Protein AF-A0A318K6K4-F1 (afdb_monomer_lite)

Sequence (118 aa):
MNVSDLIQAGLVDLKGQEAISTSDQLDTDYLRGFLRSAGNIRRNTSITGTHRMDLRGAQLPQMDIEQQRLYGAVFRGLDEFERGIKEIAKIADQAARLAYDGLTNGALAPDTTLEGGK

Secondary structure (DSSP, 8-state):
-BHHHHHHTTSEEEETTEEEESSTTS-HHHHHHHHHSHHHHTTS--SSS-----GGG-B-----HHHHHHHHHHHHHHHHHHHHHHHHHHHHHHHHHHHHHHHHHTSS-----S----

pLDDT: mean 80.88, std 17.24, range [41.53, 98.56]

Foldseek 3Di:
DFVLVCVVVVQWDDDPPAIAGPDLFAQRLLLVQQLPDPVQCVVQDDPDDDNPSPSRGGDHDDDGSVVSVVSSVVSVVVVVVVVVVVVVVVVVVVVVVVVVVCPVVVVDDPDPPPDPPD

Radius of gyration: 23.18 Å; chains: 1; bounding box: 49×32×65 Å

Structure (mmCIF, N/CA/C/O backbone):
data_AF-A0A318K6K4-F1
#
_entry.id   AF-A0A318K6K4-F1
#
loop_
_atom_site.group_PDB
_atom_site.id
_atom_site.type_symbol
_atom_site.label_atom_id
_atom_site.label_alt_id
_atom_site.label_comp_id
_atom_site.label_asym_id
_atom_site.label_entity_id
_atom_site.label_seq_id
_atom_site.pdbx_PDB_ins_code
_atom_site.Cartn_x
_atom_site.Cartn_y
_atom_site.Cartn_z
_atom_site.occupancy
_atom_site.B_iso_or_equiv
_atom_site.auth_seq_id
_atom_site.auth_comp_id
_atom_site.auth_asym_id
_atom_site.auth_atom_id
_atom_site.pdbx_PDB_model_num
ATOM 1 N N . MET A 1 1 ? -9.655 4.060 20.345 1.00 76.88 1 MET A N 1
ATOM 2 C CA . MET A 1 1 ? -9.788 2.634 20.714 1.00 76.88 1 MET A CA 1
ATOM 3 C C . MET A 1 1 ? -8.422 1.973 20.601 1.00 76.88 1 MET A C 1
ATOM 5 O O . MET A 1 1 ? -7.694 2.310 19.672 1.00 76.88 1 MET A O 1
ATOM 9 N N . ASN A 1 2 ? -8.033 1.130 21.560 1.00 82.19 2 ASN A N 1
ATOM 10 C CA . ASN A 1 2 ? -6.728 0.464 21.562 1.00 82.19 2 ASN A CA 1
ATOM 11 C C . ASN A 1 2 ? -6.829 -0.905 20.865 1.00 82.19 2 ASN A C 1
ATOM 13 O O . ASN A 1 2 ? -7.790 -1.640 21.078 1.00 82.19 2 ASN A O 1
ATOM 17 N N . VAL A 1 3 ? -5.843 -1.251 20.034 1.00 78.75 3 VAL A N 1
ATOM 18 C CA . VAL A 1 3 ? -5.785 -2.548 19.339 1.00 78.75 3 VAL A CA 1
ATOM 19 C C . VAL A 1 3 ? -5.652 -3.720 20.316 1.00 78.75 3 VAL A C 1
ATOM 21 O O . VAL A 1 3 ? -6.209 -4.785 20.064 1.00 78.75 3 VAL A O 1
ATOM 24 N N . SER A 1 4 ? -4.987 -3.529 21.459 1.00 78.19 4 SER A N 1
ATOM 25 C CA . SER A 1 4 ? -4.931 -4.538 22.527 1.00 78.19 4 SER A CA 1
ATOM 26 C C . SER A 1 4 ? -6.319 -4.917 23.046 1.00 78.19 4 SER A C 1
ATOM 28 O O . SER A 1 4 ? -6.608 -6.102 23.206 1.00 78.19 4 SER A O 1
ATOM 30 N N . ASP A 1 5 ? -7.192 -3.925 23.238 1.00 83.12 5 ASP A N 1
ATOM 31 C CA . ASP A 1 5 ? -8.560 -4.147 23.719 1.00 83.12 5 ASP A CA 1
ATOM 32 C C . ASP A 1 5 ? -9.383 -4.915 22.676 1.00 83.12 5 ASP A C 1
ATOM 34 O O . ASP A 1 5 ? -10.171 -5.790 23.021 1.00 83.12 5 ASP A O 1
ATOM 38 N N . LEU A 1 6 ? -9.160 -4.636 21.386 1.00 82.44 6 LEU A N 1
ATOM 39 C CA . LEU A 1 6 ? -9.821 -5.327 20.276 1.00 82.44 6 LEU A CA 1
ATOM 40 C C . LEU A 1 6 ? -9.411 -6.799 20.158 1.00 82.44 6 LEU A C 1
ATOM 42 O O . LEU A 1 6 ? -10.252 -7.649 19.864 1.00 82.44 6 LEU A O 1
ATOM 46 N N . ILE A 1 7 ? -8.138 -7.108 20.416 1.00 83.56 7 ILE A N 1
ATOM 47 C CA . ILE A 1 7 ? -7.647 -8.490 20.476 1.00 83.56 7 ILE A CA 1
ATOM 48 C C . ILE A 1 7 ? -8.277 -9.211 21.671 1.00 83.56 7 ILE A C 1
ATOM 50 O O . ILE A 1 7 ? -8.768 -10.328 21.528 1.00 83.56 7 ILE A O 1
ATOM 54 N N . GLN A 1 8 ? -8.313 -8.569 22.844 1.00 81.56 8 GLN A N 1
ATOM 55 C CA . GLN A 1 8 ? -8.919 -9.152 24.043 1.00 81.56 8 GLN A CA 1
ATOM 56 C C . GLN A 1 8 ? -10.432 -9.370 23.885 1.00 81.56 8 GLN A C 1
ATOM 58 O O . GLN A 1 8 ? -10.960 -10.365 24.375 1.00 81.56 8 GLN A O 1
ATOM 63 N N . ALA A 1 9 ? -11.118 -8.477 23.169 1.00 84.00 9 ALA A N 1
ATOM 64 C CA . ALA A 1 9 ? -12.528 -8.612 22.812 1.00 84.00 9 ALA A CA 1
ATOM 65 C C . ALA A 1 9 ? -12.785 -9.663 21.714 1.00 84.00 9 ALA A C 1
ATOM 67 O O . ALA A 1 9 ? -13.937 -9.911 21.368 1.00 84.00 9 ALA A O 1
ATOM 68 N N . GLY A 1 10 ? -11.735 -10.269 21.149 1.00 83.56 10 GLY A N 1
ATOM 69 C CA . GLY A 1 10 ? -11.849 -11.271 20.093 1.00 83.56 10 GLY A CA 1
ATOM 70 C C . GLY A 1 10 ? -12.321 -10.712 18.752 1.00 83.56 10 GLY A C 1
ATOM 71 O O . GLY A 1 10 ? -12.777 -11.493 17.925 1.00 83.56 10 GLY A O 1
ATOM 72 N N . LEU A 1 11 ? -12.222 -9.393 18.537 1.00 83.50 11 LEU A N 1
ATOM 73 C CA . LEU A 1 11 ? -12.613 -8.690 17.303 1.00 83.50 11 LEU A CA 1
ATOM 74 C C . LEU A 1 11 ? -11.472 -8.590 16.279 1.00 83.50 11 LEU A C 1
ATOM 76 O O . LEU A 1 11 ? -11.704 -8.234 15.121 1.00 83.50 11 LEU A O 1
ATOM 80 N N . VAL A 1 12 ? -10.239 -8.875 16.711 1.00 84.88 12 VAL A N 1
ATOM 81 C CA . VAL A 1 12 ? -9.024 -8.846 15.893 1.00 84.88 12 VAL A CA 1
ATOM 82 C C . VAL A 1 12 ? -8.183 -10.087 16.166 1.00 84.88 12 VAL A C 1
ATOM 84 O O . VAL A 1 12 ? -7.863 -10.385 17.315 1.00 84.88 12 VAL A O 1
ATOM 87 N N . ASP A 1 13 ? -7.771 -10.757 15.096 1.00 84.00 13 ASP A N 1
ATOM 88 C CA . ASP A 1 13 ? -6.763 -11.813 15.108 1.00 84.00 13 ASP A CA 1
ATOM 89 C C . ASP A 1 13 ? -5.449 -11.288 14.509 1.00 84.00 13 ASP A C 1
ATOM 91 O O . ASP A 1 13 ? -5.445 -10.517 13.543 1.00 84.00 13 ASP A O 1
ATOM 95 N N . LEU A 1 14 ? -4.325 -11.708 15.088 1.00 78.50 14 LEU A N 1
ATOM 96 C CA . LEU A 1 14 ? -2.988 -11.389 14.598 1.00 78.50 14 LEU A CA 1
ATOM 97 C C . LEU A 1 14 ? -2.410 -12.616 13.890 1.00 78.50 14 LEU A C 1
ATOM 99 O O . LEU A 1 14 ? -1.875 -13.526 14.524 1.00 78.50 14 LEU A O 1
ATOM 103 N N . LYS A 1 15 ? -2.444 -12.613 12.556 1.00 76.00 15 LYS A N 1
ATOM 104 C CA . LYS A 1 15 ? -1.787 -13.633 11.732 1.00 76.00 15 LYS A CA 1
ATOM 105 C C . LYS A 1 15 ? -0.401 -13.143 11.328 1.00 76.00 15 LYS A C 1
ATOM 107 O O . LYS A 1 15 ? -0.215 -12.461 10.322 1.00 76.00 15 LYS A O 1
ATOM 112 N N . GLY A 1 16 ? 0.595 -13.470 12.150 1.00 72.38 16 GLY A N 1
ATOM 113 C CA . GLY A 1 16 ? 1.974 -13.020 11.955 1.00 72.38 16 GLY A CA 1
ATOM 114 C C . GLY A 1 16 ? 2.110 -11.512 12.181 1.00 72.38 16 GLY A C 1
ATOM 115 O O . GLY A 1 16 ? 2.055 -11.056 13.318 1.00 72.38 16 GLY A O 1
ATOM 116 N N . GLN A 1 17 ? 2.303 -10.750 11.101 1.00 64.69 17 GLN A N 1
ATOM 117 C CA . GLN A 1 17 ? 2.363 -9.279 11.128 1.00 64.69 17 GLN A CA 1
ATOM 118 C C . GLN A 1 17 ? 1.078 -8.618 10.602 1.00 64.69 17 GLN A C 1
ATOM 120 O O . GLN A 1 17 ? 1.018 -7.395 10.492 1.00 64.69 17 GLN A O 1
ATOM 125 N N . GLU A 1 18 ? 0.050 -9.402 10.273 1.00 73.44 18 GLU A N 1
ATOM 126 C CA . GLU A 1 18 ? -1.230 -8.879 9.807 1.00 73.44 18 GLU A CA 1
ATOM 127 C C . GLU A 1 18 ? -2.281 -8.911 10.912 1.00 73.44 18 GLU A C 1
ATOM 129 O O . GLU A 1 18 ? -2.482 -9.936 11.561 1.00 73.44 18 GLU A O 1
ATOM 134 N N . ALA A 1 19 ? -2.984 -7.793 11.083 1.00 82.31 19 ALA A N 1
ATOM 135 C CA . ALA A 1 19 ? -4.194 -7.730 11.886 1.00 82.31 19 ALA A CA 1
ATOM 136 C C . ALA A 1 19 ? -5.413 -7.885 10.972 1.00 82.31 19 ALA A C 1
ATOM 138 O O . ALA A 1 19 ? -5.519 -7.201 9.949 1.00 82.31 19 ALA A O 1
ATOM 139 N N . ILE A 1 20 ? -6.305 -8.804 11.330 1.00 86.88 20 ILE A N 1
ATOM 140 C CA . ILE A 1 20 ? -7.510 -9.141 10.571 1.00 86.88 20 ILE A CA 1
ATOM 141 C C . ILE A 1 20 ? -8.693 -9.049 11.523 1.00 86.88 20 ILE A C 1
ATOM 143 O O . ILE A 1 20 ? -8.609 -9.554 12.642 1.00 86.88 20 ILE A O 1
ATOM 147 N N . SER A 1 21 ? -9.790 -8.423 11.098 1.00 88.25 21 SER A N 1
ATOM 148 C CA . SER A 1 21 ? -11.009 -8.495 11.895 1.00 88.25 21 SER A CA 1
ATOM 149 C C . SER A 1 21 ? -11.638 -9.882 11.798 1.00 88.25 21 SER A C 1
ATOM 151 O O . SER A 1 21 ? -11.690 -10.497 10.735 1.00 88.25 21 SER A O 1
ATOM 153 N N . THR A 1 22 ? -12.123 -10.376 12.927 1.00 88.75 22 THR A N 1
ATOM 154 C CA . THR A 1 22 ? -12.836 -11.652 13.050 1.00 88.75 22 THR A CA 1
ATOM 155 C C . THR A 1 22 ? -14.353 -11.501 12.891 1.00 88.75 22 THR A C 1
ATOM 157 O O . THR A 1 22 ? -15.062 -12.506 12.929 1.00 88.75 22 THR A O 1
ATOM 160 N N . SER A 1 23 ? -14.863 -10.274 12.728 1.00 85.56 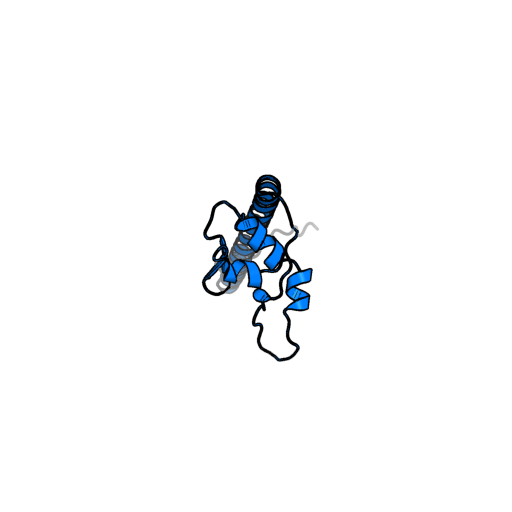23 SER A N 1
ATOM 161 C CA . SER A 1 23 ? -16.295 -9.973 12.632 1.00 85.56 23 SER A CA 1
ATOM 162 C C . SER A 1 23 ? -16.597 -8.895 11.585 1.00 85.56 23 SER A C 1
ATOM 164 O O . SER A 1 23 ? -15.703 -8.321 10.971 1.00 85.56 23 SER A O 1
ATOM 166 N N . ASP A 1 24 ? -17.883 -8.621 11.370 1.00 84.81 24 ASP A N 1
ATOM 167 C CA . ASP A 1 24 ? -18.384 -7.555 10.496 1.00 84.81 24 ASP A CA 1
ATOM 168 C C . ASP A 1 24 ? -18.488 -6.186 11.194 1.00 84.81 24 ASP A C 1
ATOM 170 O O . ASP A 1 24 ? -18.873 -5.199 10.565 1.00 84.81 24 ASP A O 1
ATOM 174 N N . GLN A 1 25 ? -18.134 -6.122 12.482 1.00 85.31 25 GLN A N 1
ATOM 175 C CA . GLN A 1 25 ? -18.217 -4.921 13.319 1.00 85.31 25 GLN A CA 1
ATOM 176 C C . GLN A 1 25 ? -16.969 -4.036 13.233 1.00 85.31 25 GLN A C 1
ATOM 178 O O . GLN A 1 25 ? -16.966 -2.921 13.759 1.00 85.31 25 GLN A O 1
ATOM 183 N N . LEU A 1 26 ? -15.907 -4.527 12.594 1.00 88.25 26 LEU A N 1
ATOM 184 C CA . LEU A 1 26 ? -14.661 -3.805 12.395 1.00 88.25 26 LEU A CA 1
ATOM 185 C C . LEU A 1 26 ? -14.145 -4.068 10.981 1.00 88.25 26 LEU A C 1
ATOM 187 O O . LEU A 1 26 ? -13.918 -5.209 10.585 1.00 88.25 26 LEU A O 1
ATOM 191 N N . ASP A 1 27 ? -13.930 -3.008 10.212 1.00 93.62 27 ASP A N 1
ATOM 192 C CA . ASP A 1 27 ? -13.377 -3.164 8.871 1.00 93.62 27 ASP A CA 1
ATOM 193 C C . ASP A 1 27 ? -11.878 -3.523 8.936 1.00 93.62 27 ASP A C 1
ATOM 195 O O . ASP A 1 27 ? -11.081 -2.906 9.652 1.00 93.62 27 ASP A O 1
ATOM 199 N N . THR A 1 28 ? -11.479 -4.558 8.194 1.00 92.06 28 THR A N 1
ATOM 200 C CA . THR A 1 28 ? -10.097 -5.063 8.221 1.00 92.06 28 THR A CA 1
ATOM 201 C C . THR A 1 28 ? -9.122 -4.111 7.528 1.00 92.06 28 THR A C 1
ATOM 203 O O . THR A 1 28 ? -7.993 -3.943 7.997 1.00 92.06 28 THR A O 1
ATOM 206 N N . ASP A 1 29 ? -9.527 -3.465 6.437 1.00 92.50 29 ASP A N 1
ATOM 207 C CA . ASP A 1 29 ? -8.646 -2.572 5.682 1.00 92.50 29 ASP A CA 1
ATOM 208 C C . ASP A 1 29 ? -8.508 -1.212 6.383 1.00 92.50 29 ASP A C 1
ATOM 210 O O . ASP A 1 29 ? -7.428 -0.618 6.382 1.00 92.50 29 ASP A O 1
ATOM 214 N N . TYR A 1 30 ? -9.543 -0.780 7.108 1.00 91.94 30 TYR A N 1
ATOM 215 C CA . TYR A 1 30 ? -9.488 0.306 8.084 1.00 91.94 30 TYR A CA 1
ATOM 216 C C . TYR A 1 30 ? -8.424 0.045 9.155 1.00 91.94 30 TYR A C 1
ATOM 218 O O . TYR A 1 30 ? -7.504 0.849 9.340 1.00 91.94 30 TYR A O 1
ATOM 226 N N . LEU A 1 31 ? -8.512 -1.108 9.829 1.00 89.88 31 LEU A N 1
ATOM 227 C CA . LEU A 1 31 ? -7.558 -1.531 10.852 1.00 89.88 31 LEU A CA 1
ATOM 228 C C . LEU A 1 31 ? -6.126 -1.534 10.301 1.00 89.88 31 LEU A C 1
ATOM 230 O O . LEU A 1 31 ? -5.228 -0.915 10.877 1.00 89.88 31 LEU A O 1
ATOM 234 N N . ARG A 1 32 ? -5.914 -2.195 9.159 1.00 88.00 32 ARG A N 1
ATOM 235 C CA . ARG A 1 32 ? -4.604 -2.301 8.503 1.00 88.00 32 ARG A CA 1
ATOM 236 C C . ARG A 1 32 ? -4.039 -0.938 8.114 1.00 88.00 32 ARG A C 1
ATOM 238 O O . ARG A 1 32 ? -2.859 -0.684 8.363 1.00 88.00 32 ARG A O 1
ATOM 245 N N . GLY A 1 33 ? -4.861 -0.059 7.548 1.00 88.88 33 GLY A N 1
ATOM 246 C CA . GLY A 1 33 ? -4.451 1.282 7.141 1.00 88.88 33 GLY A CA 1
ATOM 247 C C . GLY A 1 33 ? -3.930 2.121 8.305 1.00 88.88 33 GLY A C 1
ATOM 248 O O . GLY A 1 33 ? -2.834 2.682 8.240 1.00 88.88 33 GLY A O 1
ATOM 249 N N . PHE A 1 34 ? -4.657 2.142 9.425 1.00 86.38 34 PHE A N 1
ATOM 250 C CA . PHE A 1 34 ? -4.229 2.882 10.614 1.00 86.38 34 PHE A CA 1
ATOM 251 C C . PHE A 1 34 ? -3.007 2.262 11.300 1.00 86.38 34 PHE A C 1
ATOM 253 O O . PHE A 1 34 ? -2.129 3.001 11.759 1.00 86.38 34 PHE A O 1
ATOM 260 N N . LEU A 1 35 ? -2.887 0.932 11.330 1.00 80.56 35 LEU A N 1
ATOM 261 C CA . LEU A 1 35 ? -1.694 0.240 11.835 1.00 80.56 35 LEU A CA 1
ATOM 262 C C . LEU A 1 35 ? -0.431 0.560 11.020 1.00 80.56 35 LEU A C 1
ATOM 264 O O . LEU A 1 35 ? 0.651 0.675 11.594 1.00 80.56 35 LEU A O 1
ATOM 268 N N . ARG A 1 36 ? -0.569 0.752 9.702 1.00 76.00 36 ARG A N 1
ATOM 269 C CA . ARG A 1 36 ? 0.525 1.136 8.794 1.00 76.00 36 ARG A CA 1
ATOM 270 C C . ARG A 1 36 ? 0.862 2.630 8.804 1.00 76.00 36 ARG A C 1
ATOM 272 O O . ARG A 1 36 ? 1.884 3.021 8.249 1.00 76.00 36 ARG A O 1
ATOM 279 N N . SER A 1 37 ? 0.043 3.485 9.416 1.00 67.94 37 SER A N 1
ATOM 280 C CA . SER A 1 37 ? 0.290 4.932 9.414 1.00 67.94 37 SER A CA 1
ATOM 281 C C . SER A 1 37 ? 1.583 5.308 10.158 1.00 67.94 37 SER A C 1
ATOM 283 O O . SER A 1 37 ? 1.918 4.747 11.206 1.00 67.94 37 SER A O 1
ATOM 285 N N . ALA A 1 38 ? 2.304 6.317 9.657 1.00 51.91 38 ALA A N 1
ATOM 286 C CA . ALA A 1 38 ? 3.577 6.773 10.229 1.00 51.91 38 ALA A CA 1
ATOM 287 C C . ALA A 1 38 ? 3.485 7.173 11.721 1.00 51.91 38 ALA A C 1
ATOM 289 O O . ALA A 1 38 ? 4.469 7.059 12.452 1.00 51.91 38 ALA A O 1
ATOM 290 N N . GLY A 1 39 ? 2.304 7.598 12.192 1.00 54.03 39 GLY A N 1
ATOM 291 C CA . GLY A 1 39 ? 2.040 7.917 13.601 1.00 54.03 39 GLY A CA 1
ATOM 292 C C . GLY A 1 39 ? 1.984 6.698 14.535 1.00 54.03 39 GLY A C 1
ATOM 293 O O . GLY A 1 39 ? 2.267 6.843 15.727 1.00 54.03 39 GLY A O 1
ATOM 294 N N . ASN A 1 40 ? 1.674 5.512 14.001 1.00 54.03 40 ASN A N 1
ATOM 295 C CA . ASN A 1 40 ? 1.756 4.232 14.712 1.00 54.03 40 ASN A CA 1
ATOM 296 C C . ASN A 1 40 ? 3.115 3.548 14.482 1.00 54.03 40 ASN A C 1
ATOM 298 O O . ASN A 1 40 ? 3.646 2.939 15.404 1.00 54.03 40 ASN A O 1
ATOM 302 N N . ILE A 1 41 ? 3.756 3.743 13.323 1.00 54.72 41 ILE A N 1
ATOM 303 C CA . ILE A 1 41 ? 5.121 3.246 13.070 1.00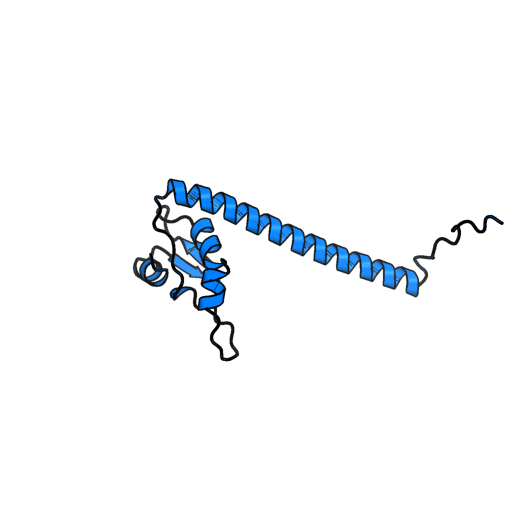 54.72 41 ILE A CA 1
ATOM 304 C C . ILE A 1 41 ? 6.155 3.941 13.978 1.00 54.72 41 ILE A C 1
ATOM 306 O O . ILE A 1 41 ? 6.980 3.260 14.581 1.00 54.72 41 ILE A O 1
ATOM 310 N N . ARG A 1 42 ? 6.097 5.274 14.152 1.00 49.22 42 ARG A N 1
ATOM 311 C CA . ARG A 1 42 ? 7.041 6.025 15.014 1.00 49.22 42 ARG A CA 1
ATOM 312 C C . ARG A 1 42 ? 6.907 5.723 16.511 1.00 49.22 42 ARG A C 1
ATOM 314 O O . ARG A 1 42 ? 7.883 5.864 17.236 1.00 49.22 42 ARG A O 1
ATOM 321 N N . ARG A 1 43 ? 5.724 5.313 16.981 1.00 48.62 43 ARG A N 1
ATOM 322 C CA . ARG A 1 43 ? 5.512 4.866 18.372 1.00 48.62 43 ARG A CA 1
ATOM 323 C C . ARG A 1 43 ? 5.969 3.422 18.621 1.00 48.62 43 ARG A C 1
ATOM 325 O O . ARG A 1 43 ? 6.160 3.055 19.772 1.00 48.62 43 ARG A O 1
ATOM 332 N N . ASN A 1 44 ? 6.198 2.652 17.555 1.00 41.53 44 ASN A N 1
ATOM 333 C CA . ASN A 1 44 ? 6.493 1.218 17.598 1.00 41.53 44 ASN A CA 1
ATOM 334 C C . ASN A 1 44 ? 7.954 0.856 17.318 1.00 41.53 44 ASN A C 1
ATOM 336 O O . ASN A 1 44 ? 8.312 -0.321 17.346 1.00 41.53 44 ASN A O 1
ATOM 340 N N . THR A 1 45 ? 8.816 1.829 17.033 1.00 44.50 45 THR A N 1
ATOM 341 C CA . THR A 1 45 ? 10.255 1.589 16.912 1.00 44.50 45 THR A CA 1
ATOM 342 C C . THR A 1 45 ? 10.917 1.710 18.281 1.00 44.50 45 THR A C 1
ATOM 344 O O . THR A 1 45 ? 11.272 2.804 18.714 1.00 44.50 45 THR A O 1
ATOM 347 N N . SER A 1 46 ? 11.094 0.576 18.961 1.00 45.59 46 SER A N 1
ATOM 348 C CA . SER A 1 46 ? 12.051 0.464 20.065 1.00 45.59 46 SER A CA 1
ATOM 349 C C . SER A 1 46 ? 13.465 0.787 19.559 1.00 45.59 46 SER A C 1
ATOM 351 O O . SER A 1 46 ? 13.892 0.273 18.526 1.00 45.59 46 SER A O 1
ATOM 353 N N . ILE A 1 47 ? 14.199 1.611 20.313 1.00 47.53 47 ILE A N 1
ATOM 354 C CA . ILE A 1 47 ? 15.590 2.046 20.073 1.00 47.53 47 ILE A CA 1
ATOM 355 C C . ILE A 1 47 ? 16.611 0.884 20.045 1.00 47.53 47 ILE A C 1
ATOM 357 O O . ILE A 1 47 ? 17.779 1.087 19.724 1.00 47.53 47 ILE A O 1
ATOM 361 N N . THR A 1 48 ? 16.199 -0.355 20.317 1.00 48.97 48 THR A N 1
ATOM 362 C CA . THR A 1 48 ? 17.083 -1.525 20.382 1.00 48.97 48 THR A CA 1
ATOM 363 C C . THR A 1 48 ? 16.759 -2.570 19.309 1.00 48.97 48 THR A C 1
ATOM 365 O O . THR A 1 48 ? 16.159 -3.609 19.566 1.00 48.97 48 THR A O 1
ATOM 368 N N . GLY A 1 49 ? 17.197 -2.297 18.076 1.00 42.19 49 GLY A N 1
ATOM 369 C CA . GLY A 1 49 ? 17.725 -3.299 17.132 1.00 42.19 49 GLY A CA 1
ATOM 370 C C . GLY A 1 49 ? 16.831 -4.446 16.640 1.00 42.19 49 GLY A C 1
ATOM 371 O O . GLY A 1 49 ? 17.302 -5.272 15.866 1.00 42.19 49 GLY A O 1
ATOM 372 N N . THR A 1 50 ? 15.559 -4.525 17.019 1.00 42.81 50 THR A N 1
ATOM 373 C CA . THR A 1 50 ? 14.620 -5.515 16.478 1.00 42.81 50 THR A CA 1
ATOM 374 C C . THR A 1 50 ? 13.304 -4.823 16.154 1.00 42.81 50 THR A C 1
ATOM 376 O O . THR A 1 50 ? 12.596 -4.356 17.041 1.00 42.81 50 THR A O 1
ATOM 379 N N . HIS A 1 51 ? 12.983 -4.733 14.861 1.0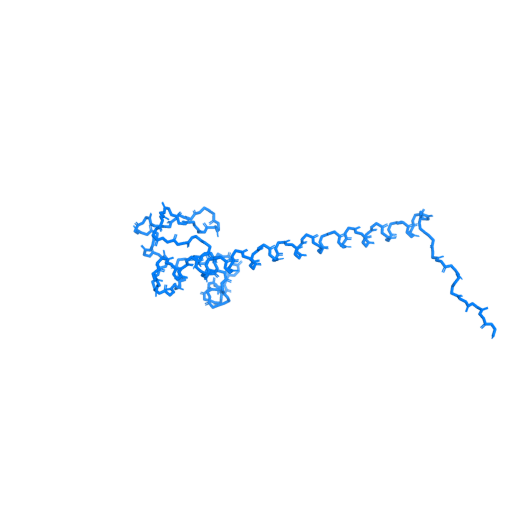0 47.22 51 HIS A N 1
ATOM 380 C CA . HIS A 1 51 ? 11.716 -4.218 14.336 1.00 47.22 51 HIS A CA 1
ATOM 381 C C . HIS A 1 51 ? 10.549 -5.149 14.711 1.00 47.22 51 HIS A C 1
ATOM 383 O O . HIS A 1 51 ? 9.931 -5.777 13.857 1.00 47.22 51 HIS A O 1
ATOM 389 N N . ARG A 1 52 ? 10.237 -5.283 16.000 1.00 52.22 52 ARG A N 1
ATOM 390 C CA . ARG A 1 52 ? 8.950 -5.812 16.440 1.00 52.22 52 ARG A CA 1
ATOM 391 C C . ARG A 1 52 ? 7.969 -4.656 16.397 1.00 52.22 52 ARG A C 1
ATOM 393 O O . ARG A 1 52 ? 7.945 -3.827 17.296 1.00 52.22 52 ARG A O 1
ATOM 400 N N . MET A 1 53 ? 7.209 -4.589 15.311 1.00 53.31 53 MET A N 1
ATOM 401 C CA . MET A 1 53 ? 6.077 -3.683 15.179 1.00 53.31 53 MET A CA 1
ATOM 402 C C . MET A 1 53 ? 5.124 -3.951 16.353 1.00 53.31 53 MET A C 1
ATOM 404 O O . MET A 1 53 ? 4.445 -4.975 16.372 1.00 53.31 53 MET A O 1
ATOM 408 N N . ASP A 1 54 ? 5.123 -3.084 17.367 1.00 60.53 54 ASP A N 1
ATOM 409 C CA . ASP A 1 54 ? 4.240 -3.212 18.530 1.00 60.53 54 ASP A CA 1
ATOM 410 C C . ASP A 1 54 ? 2.797 -2.826 18.162 1.00 60.53 54 ASP A C 1
ATOM 412 O O . ASP A 1 54 ? 2.250 -1.795 18.552 1.00 60.53 54 ASP A O 1
ATOM 416 N N . LEU A 1 55 ? 2.162 -3.646 17.322 1.00 61.47 55 LEU A N 1
ATOM 417 C CA . LEU A 1 55 ? 0.796 -3.441 16.825 1.00 61.47 55 LEU A CA 1
ATOM 418 C C . LEU A 1 55 ? -0.224 -3.265 17.962 1.00 61.47 55 LEU A C 1
ATOM 420 O O . LEU A 1 55 ? -1.295 -2.705 17.745 1.00 61.47 55 LEU A O 1
ATOM 424 N N . ARG A 1 56 ? 0.118 -3.710 19.176 1.00 62.47 56 ARG A N 1
ATOM 425 C CA . ARG A 1 56 ? -0.719 -3.643 20.372 1.00 62.47 56 ARG A CA 1
ATOM 426 C C . ARG A 1 56 ? -0.843 -2.229 20.940 1.00 62.47 56 ARG A C 1
ATOM 428 O O . ARG A 1 56 ? -1.856 -1.948 21.567 1.00 62.47 56 ARG A O 1
ATOM 435 N N . GLY A 1 57 ? 0.126 -1.339 20.707 1.00 62.78 57 GLY A N 1
ATOM 436 C CA . GLY A 1 57 ? 0.105 0.054 21.186 1.00 62.78 57 GLY A CA 1
ATOM 437 C C . GLY A 1 57 ? -0.611 1.049 20.263 1.00 62.78 57 GLY A C 1
ATOM 438 O O . GLY A 1 57 ? -0.740 2.232 20.593 1.00 62.78 57 GLY A O 1
ATOM 439 N N . ALA A 1 58 ? -1.066 0.597 19.095 1.00 71.50 58 ALA A N 1
ATOM 440 C CA . ALA A 1 58 ? -1.689 1.452 18.100 1.00 71.50 58 ALA A CA 1
ATOM 441 C C . ALA A 1 58 ? -3.076 1.948 18.540 1.00 71.50 58 ALA A C 1
ATOM 443 O O . ALA A 1 58 ? -3.892 1.207 19.095 1.00 71.50 58 ALA A O 1
ATOM 444 N N . GLN A 1 59 ? -3.353 3.220 18.249 1.00 73.56 59 GLN A N 1
ATOM 445 C CA . GLN A 1 59 ? -4.660 3.826 18.490 1.00 73.56 59 GLN A CA 1
ATOM 446 C C . GLN A 1 59 ? -5.451 3.936 17.190 1.00 73.56 59 GLN A C 1
ATOM 448 O O . GLN A 1 59 ? -4.944 4.433 16.183 1.00 73.56 59 GLN A O 1
ATOM 453 N N . LEU A 1 60 ? -6.709 3.509 17.252 1.00 82.56 60 LEU A N 1
ATOM 454 C CA . LEU A 1 60 ? -7.705 3.652 16.196 1.00 82.56 60 LEU A CA 1
ATOM 455 C C . LEU A 1 60 ? -8.708 4.750 16.570 1.00 82.56 60 LEU A C 1
ATOM 457 O O . LEU A 1 60 ? -9.164 4.782 17.726 1.00 82.56 60 LEU A O 1
ATOM 461 N N . PRO A 1 61 ? -9.084 5.630 15.629 1.00 86.06 61 PRO A N 1
ATOM 462 C CA . PRO A 1 61 ? -10.255 6.482 15.794 1.00 86.06 61 PRO A CA 1
ATOM 463 C C . PRO A 1 61 ? -11.509 5.648 16.106 1.00 86.06 61 PRO A C 1
ATOM 465 O O . PRO A 1 61 ? -11.640 4.510 15.667 1.00 86.06 61 PRO A O 1
ATOM 468 N N . GLN A 1 62 ? -12.429 6.192 16.902 1.00 87.19 62 GLN A N 1
ATOM 469 C CA . GLN A 1 62 ? -13.746 5.576 17.079 1.00 87.19 62 GLN A CA 1
ATOM 470 C C . GLN A 1 62 ? -14.664 6.098 15.979 1.00 87.19 62 GLN A C 1
ATOM 472 O O . GLN A 1 62 ? -14.889 7.301 15.879 1.00 87.19 62 GLN A O 1
ATOM 477 N N . MET A 1 63 ? -15.140 5.191 15.135 1.00 89.94 63 MET A N 1
ATOM 478 C CA . MET A 1 63 ? -15.996 5.468 13.985 1.00 89.94 63 MET A CA 1
ATOM 479 C C . MET A 1 63 ? -17.042 4.359 13.885 1.00 89.94 63 MET A C 1
ATOM 481 O O . MET A 1 63 ? -16.757 3.220 14.267 1.00 89.94 63 MET A O 1
ATOM 485 N N . ASP A 1 64 ? -18.231 4.678 13.377 1.00 93.12 64 ASP A N 1
ATOM 486 C CA . ASP A 1 64 ? -19.207 3.648 13.022 1.00 93.12 64 ASP A CA 1
ATOM 487 C C . ASP A 1 64 ? -18.701 2.775 11.860 1.00 93.12 64 ASP A C 1
ATOM 489 O O . ASP A 1 64 ? -17.704 3.085 11.200 1.00 93.12 64 ASP A O 1
ATOM 493 N N . ILE A 1 65 ? -19.371 1.645 11.632 1.00 93.00 65 ILE A N 1
ATOM 494 C CA . ILE A 1 65 ? -18.929 0.663 10.639 1.00 93.00 65 ILE A CA 1
ATOM 495 C C . ILE A 1 65 ? -18.966 1.207 9.204 1.00 93.00 65 ILE A C 1
ATOM 497 O O . ILE A 1 65 ? -18.111 0.851 8.396 1.00 93.00 65 ILE A O 1
ATOM 501 N N . GLU A 1 66 ? -19.897 2.104 8.879 1.00 95.69 66 GLU A N 1
ATOM 502 C CA . GLU A 1 66 ? -20.004 2.667 7.530 1.00 95.69 66 GLU A CA 1
ATOM 503 C C . GLU A 1 66 ? -18.839 3.615 7.239 1.00 95.69 66 GLU A C 1
ATOM 505 O O . GLU A 1 66 ? -18.186 3.515 6.197 1.00 95.69 66 GLU A O 1
ATOM 510 N N . GLN A 1 67 ? -18.485 4.468 8.199 1.00 95.19 67 GLN A N 1
ATOM 511 C CA . GLN A 1 67 ? -17.324 5.336 8.084 1.00 95.19 67 GLN A CA 1
ATOM 512 C C . GLN A 1 67 ? -16.022 4.527 8.052 1.00 95.19 67 GLN A C 1
ATOM 514 O O . GLN A 1 67 ? -15.119 4.852 7.276 1.00 95.19 67 GLN A O 1
ATOM 519 N N . GLN A 1 68 ? -15.920 3.452 8.842 1.00 94.88 68 GLN A N 1
ATOM 520 C CA . GLN A 1 68 ? -14.776 2.540 8.774 1.00 94.88 68 GLN A CA 1
ATOM 521 C C . GLN A 1 68 ? -14.623 1.935 7.374 1.00 94.88 68 GLN A C 1
ATOM 523 O O . GLN A 1 68 ? -13.526 1.989 6.825 1.00 94.88 68 GLN A O 1
ATOM 528 N N . ARG A 1 69 ? -15.706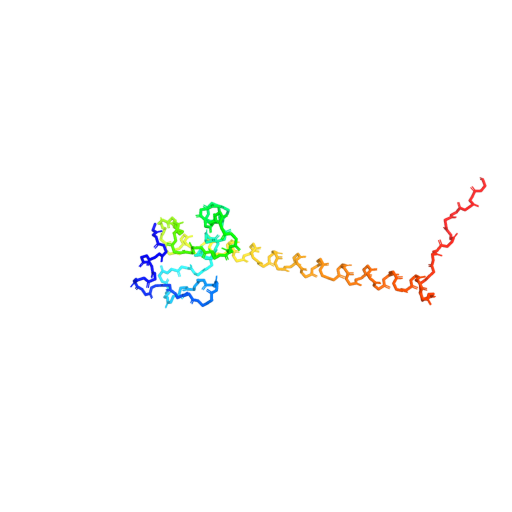 1.436 6.763 1.00 94.62 69 ARG A N 1
ATOM 529 C CA . ARG A 1 69 ? -15.694 0.863 5.402 1.00 94.62 69 ARG A CA 1
ATOM 530 C C . ARG A 1 69 ? -15.255 1.867 4.339 1.00 94.62 69 ARG A C 1
ATOM 532 O O . ARG A 1 69 ? -14.503 1.503 3.436 1.00 94.62 69 ARG A O 1
ATOM 539 N N . LEU A 1 70 ? -15.667 3.134 4.449 1.00 96.50 70 LEU A N 1
ATOM 540 C CA . LEU A 1 70 ? -15.217 4.193 3.535 1.00 96.50 70 LEU A CA 1
ATOM 541 C C . LEU A 1 70 ? -13.699 4.393 3.608 1.00 96.50 70 LEU A C 1
ATOM 543 O O . LEU A 1 70 ? -13.021 4.419 2.581 1.00 96.50 70 LEU A O 1
ATOM 547 N N . TYR A 1 71 ? -13.150 4.486 4.820 1.00 95.06 71 TYR A N 1
ATOM 548 C CA . TYR A 1 71 ? -11.702 4.568 5.016 1.00 95.06 71 TYR A CA 1
ATOM 549 C C . TYR A 1 71 ? -10.988 3.288 4.565 1.00 95.06 71 TYR A C 1
ATOM 551 O O . TYR A 1 71 ? -9.948 3.370 3.912 1.00 95.06 71 TYR A O 1
ATOM 559 N N . GLY A 1 72 ? -11.549 2.117 4.873 1.00 94.12 72 GLY A N 1
ATOM 560 C CA . GLY A 1 72 ? -11.018 0.817 4.470 1.00 94.12 72 GLY A CA 1
ATOM 561 C C . GLY A 1 72 ? -10.884 0.691 2.958 1.00 94.12 72 GLY A C 1
ATOM 562 O O . GLY A 1 72 ? -9.821 0.319 2.465 1.00 94.12 72 GLY A O 1
ATOM 563 N N . ALA A 1 73 ? -11.896 1.124 2.202 1.00 96.62 73 ALA A N 1
ATOM 564 C CA . ALA A 1 73 ? -11.842 1.147 0.743 1.00 96.62 73 ALA A CA 1
ATOM 565 C C . ALA A 1 73 ? -10.692 2.019 0.205 1.00 96.62 73 ALA A C 1
ATOM 567 O O . ALA A 1 73 ? -9.999 1.613 -0.730 1.00 96.62 73 ALA A O 1
ATOM 568 N N . VAL A 1 74 ? -10.450 3.186 0.814 1.00 96.19 74 VAL A N 1
ATOM 569 C CA . VAL A 1 74 ? -9.332 4.070 0.441 1.00 96.19 74 VAL A CA 1
ATOM 570 C C . VAL A 1 74 ? -7.986 3.426 0.775 1.00 96.19 74 VAL A C 1
ATOM 572 O O . VAL A 1 74 ? -7.087 3.420 -0.065 1.00 96.19 74 VAL A O 1
ATOM 575 N N . PHE A 1 75 ? -7.838 2.848 1.970 1.00 93.69 75 PHE A N 1
ATOM 576 C CA . PHE A 1 75 ? -6.603 2.167 2.361 1.00 93.69 75 PHE A CA 1
ATOM 577 C C . PHE A 1 75 ? -6.296 0.957 1.484 1.00 93.69 75 PHE A C 1
ATOM 579 O O . PHE A 1 75 ? -5.141 0.765 1.109 1.00 93.69 75 PHE A O 1
ATOM 586 N N . ARG A 1 76 ? -7.316 0.181 1.106 1.00 92.44 76 ARG A N 1
ATOM 587 C CA . ARG A 1 76 ? -7.165 -0.920 0.154 1.00 92.44 76 ARG A CA 1
ATOM 588 C C . ARG A 1 76 ? -6.660 -0.419 -1.197 1.00 92.44 76 ARG A C 1
ATOM 590 O O . ARG A 1 76 ? -5.703 -0.977 -1.718 1.00 92.44 76 ARG A O 1
ATOM 597 N N . GLY A 1 77 ? -7.237 0.664 -1.723 1.00 95.44 77 GLY A N 1
ATOM 598 C CA . GLY A 1 77 ? -6.775 1.266 -2.978 1.00 95.44 77 GLY A CA 1
ATOM 599 C C . GLY A 1 77 ? -5.322 1.755 -2.912 1.00 95.44 77 GLY A C 1
ATOM 600 O O . GLY A 1 77 ? -4.559 1.562 -3.857 1.00 95.44 77 GLY A O 1
ATOM 601 N N . LEU A 1 78 ? -4.905 2.336 -1.782 1.00 93.50 78 LEU A N 1
ATOM 602 C CA . LEU A 1 78 ? -3.509 2.732 -1.559 1.00 93.50 78 LEU A CA 1
ATOM 603 C C . LEU A 1 78 ? -2.566 1.524 -1.517 1.00 93.50 78 LEU A C 1
ATOM 605 O O . LEU A 1 78 ? -1.499 1.556 -2.124 1.00 93.50 78 LEU A O 1
ATOM 609 N N . ASP A 1 79 ? -2.956 0.451 -0.834 1.00 88.75 79 ASP A N 1
ATOM 610 C CA . ASP A 1 79 ? -2.146 -0.763 -0.746 1.00 88.75 79 ASP A CA 1
ATOM 611 C C . ASP A 1 79 ? -2.021 -1.471 -2.109 1.00 88.75 79 ASP A C 1
ATOM 613 O O . ASP A 1 79 ? -0.931 -1.911 -2.478 1.00 88.75 79 ASP A O 1
ATOM 617 N N . GLU A 1 80 ? -3.094 -1.518 -2.902 1.00 93.31 80 GLU A N 1
ATOM 618 C CA . GLU A 1 80 ? -3.060 -2.005 -4.288 1.00 93.31 80 GLU A CA 1
ATOM 619 C C . GLU A 1 80 ? -2.114 -1.169 -5.160 1.00 93.31 80 GLU A C 1
ATOM 621 O O . GLU A 1 80 ? -1.286 -1.723 -5.890 1.00 93.31 80 GLU A O 1
ATOM 626 N N . PHE A 1 81 ? -2.178 0.158 -5.041 1.00 94.62 81 PHE A N 1
ATOM 627 C CA . PHE A 1 81 ? -1.276 1.066 -5.743 1.00 94.62 81 PHE A CA 1
ATOM 628 C C . PHE A 1 81 ? 0.194 0.823 -5.367 1.00 94.62 81 PHE A C 1
ATOM 630 O O . PHE A 1 81 ? 1.043 0.666 -6.247 1.00 94.62 81 PHE A O 1
ATOM 637 N N . GLU A 1 82 ? 0.509 0.720 -4.073 1.00 90.75 82 GLU A N 1
ATOM 638 C CA . GLU A 1 82 ? 1.868 0.437 -3.596 1.00 90.75 82 GLU A CA 1
ATOM 639 C C . GLU A 1 82 ? 2.403 -0.909 -4.105 1.00 90.75 82 GLU A C 1
ATOM 641 O O . GLU A 1 82 ? 3.575 -1.007 -4.487 1.00 90.75 82 GLU A O 1
ATOM 646 N N . ARG A 1 83 ? 1.564 -1.955 -4.128 1.00 90.44 83 ARG A N 1
ATOM 647 C CA . ARG A 1 83 ? 1.928 -3.256 -4.714 1.00 90.44 83 ARG A CA 1
ATOM 648 C C . ARG A 1 83 ? 2.234 -3.114 -6.204 1.00 90.44 83 ARG A C 1
ATOM 650 O O . ARG A 1 83 ? 3.251 -3.635 -6.656 1.00 90.44 83 ARG A O 1
ATOM 657 N N . GLY A 1 84 ? 1.417 -2.359 -6.940 1.00 96.69 84 GLY A N 1
ATOM 658 C CA . GLY A 1 84 ? 1.639 -2.077 -8.359 1.00 96.69 84 GLY A CA 1
ATOM 659 C C . GLY A 1 84 ? 2.987 -1.403 -8.625 1.00 96.69 84 GLY A C 1
ATOM 660 O O . GLY A 1 84 ? 3.743 -1.853 -9.485 1.00 96.69 84 GLY A O 1
ATOM 661 N N . ILE A 1 85 ? 3.344 -0.381 -7.841 1.00 96.81 85 ILE A N 1
ATOM 662 C CA . ILE A 1 85 ? 4.640 0.305 -7.969 1.00 96.81 85 ILE A CA 1
ATOM 663 C C . ILE A 1 85 ? 5.817 -0.641 -7.699 1.00 96.81 85 ILE A C 1
ATOM 665 O O . ILE A 1 85 ? 6.815 -0.594 -8.419 1.00 96.81 85 ILE A O 1
ATOM 669 N N . LYS A 1 86 ? 5.714 -1.523 -6.698 1.00 94.94 86 LYS A N 1
ATOM 670 C CA . LYS A 1 86 ? 6.768 -2.509 -6.402 1.00 94.94 86 LYS A CA 1
ATOM 671 C C . LYS A 1 86 ? 6.982 -3.485 -7.557 1.00 94.94 86 LYS A C 1
ATOM 673 O O . LYS A 1 86 ? 8.129 -3.769 -7.897 1.00 94.94 86 LYS A O 1
ATOM 678 N N . GLU A 1 87 ? 5.908 -3.957 -8.186 1.00 97.62 87 GLU A N 1
ATOM 679 C CA . GLU A 1 87 ? 6.020 -4.825 -9.363 1.00 97.62 87 GLU A CA 1
ATOM 680 C C . GLU A 1 87 ? 6.616 -4.084 -10.565 1.00 97.62 87 GLU A C 1
ATOM 682 O O . GLU A 1 87 ? 7.515 -4.612 -11.217 1.00 97.62 87 GLU A O 1
ATOM 687 N N . ILE A 1 88 ? 6.212 -2.832 -10.814 1.00 98.31 88 ILE A N 1
ATOM 688 C CA . ILE A 1 88 ? 6.819 -2.000 -11.866 1.00 98.31 88 ILE A CA 1
ATOM 689 C C . ILE A 1 88 ? 8.323 -1.836 -11.624 1.00 98.31 88 ILE A C 1
ATOM 691 O O . ILE A 1 88 ? 9.113 -2.022 -12.547 1.00 98.31 88 ILE A O 1
ATOM 695 N N . ALA A 1 89 ? 8.737 -1.534 -10.391 1.00 97.50 89 ALA A N 1
ATOM 696 C CA . ALA A 1 89 ? 10.147 -1.374 -10.047 1.00 97.50 89 ALA A CA 1
ATOM 697 C C . ALA A 1 89 ? 10.948 -2.666 -10.272 1.00 97.50 89 ALA A C 1
ATOM 699 O O . ALA A 1 89 ? 12.048 -2.626 -10.822 1.00 97.50 89 ALA A O 1
ATOM 700 N N . LYS A 1 90 ? 10.382 -3.820 -9.901 1.00 97.94 90 LYS A N 1
ATOM 701 C CA . LYS A 1 90 ? 10.989 -5.135 -10.139 1.00 97.94 90 LYS A CA 1
ATOM 702 C C . LYS A 1 90 ? 11.167 -5.414 -11.631 1.00 97.94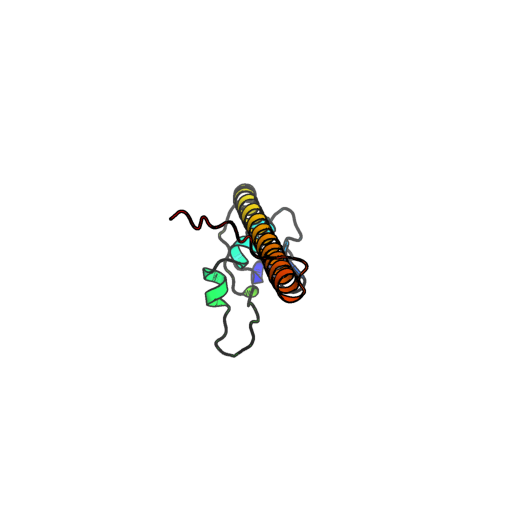 90 LYS A C 1
ATOM 704 O O . LYS A 1 90 ? 12.235 -5.858 -12.043 1.00 97.94 90 LYS A O 1
ATOM 709 N N . ILE A 1 91 ? 10.142 -5.144 -12.436 1.00 98.56 91 ILE A N 1
ATOM 710 C CA . ILE A 1 91 ? 10.202 -5.324 -13.891 1.00 98.56 91 ILE A CA 1
ATOM 711 C C . ILE A 1 91 ? 11.236 -4.373 -14.502 1.00 98.56 91 ILE A C 1
ATOM 713 O O . ILE A 1 91 ? 12.020 -4.791 -15.348 1.00 98.56 91 ILE A O 1
ATOM 717 N N . ALA A 1 92 ? 11.283 -3.117 -14.056 1.00 98.31 92 ALA A N 1
ATOM 718 C CA . ALA A 1 92 ? 12.256 -2.139 -14.534 1.00 98.31 92 ALA A CA 1
ATOM 719 C C . ALA A 1 92 ? 13.704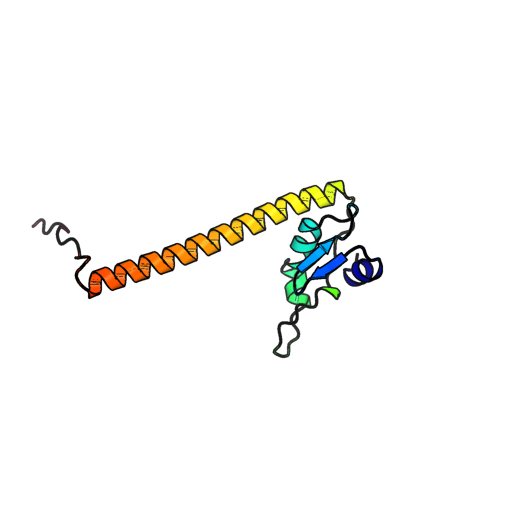 -2.556 -14.221 1.00 98.31 92 ALA A C 1
ATOM 721 O O . ALA A 1 92 ? 14.563 -2.467 -15.096 1.00 98.31 92 ALA A O 1
ATOM 722 N N . ASP A 1 93 ? 13.973 -3.068 -13.014 1.00 98.31 93 ASP A N 1
ATOM 723 C CA . ASP A 1 93 ? 15.287 -3.612 -12.641 1.00 98.31 93 ASP A CA 1
ATOM 724 C C . ASP A 1 93 ? 15.666 -4.817 -13.518 1.00 98.31 93 ASP A C 1
ATOM 726 O O . ASP A 1 93 ? 16.783 -4.894 -14.029 1.00 98.31 93 ASP A O 1
ATOM 730 N N . GLN A 1 94 ? 14.723 -5.728 -13.772 1.00 98.31 94 GLN A N 1
ATOM 731 C CA . GLN A 1 94 ? 14.940 -6.855 -14.685 1.00 98.31 94 GLN A CA 1
ATOM 732 C C . GLN A 1 94 ? 15.230 -6.390 -16.117 1.00 98.31 94 GLN A C 1
ATOM 734 O O . GLN A 1 94 ? 16.167 -6.882 -16.741 1.00 98.31 94 GLN A O 1
ATOM 739 N N . ALA A 1 95 ? 14.464 -5.425 -16.628 1.00 98.25 95 ALA A N 1
ATOM 740 C CA . ALA A 1 95 ? 14.654 -4.873 -17.963 1.00 98.25 95 ALA A CA 1
ATOM 741 C C . ALA A 1 95 ? 16.022 -4.190 -18.105 1.00 98.25 95 ALA A C 1
ATOM 743 O O . ALA A 1 95 ? 16.719 -4.416 -19.092 1.00 98.25 95 ALA A O 1
ATOM 744 N N . ALA A 1 96 ? 16.439 -3.410 -17.104 1.00 98.00 96 ALA A N 1
ATOM 745 C CA . ALA A 1 96 ? 17.752 -2.776 -17.089 1.00 98.00 96 ALA A CA 1
ATOM 746 C C . ALA A 1 96 ? 18.879 -3.817 -17.112 1.00 98.00 96 ALA A C 1
ATOM 748 O O . ALA A 1 96 ? 19.805 -3.695 -17.911 1.00 98.00 96 ALA A O 1
ATOM 749 N N . ARG A 1 97 ? 18.785 -4.874 -16.294 1.00 98.19 97 ARG A N 1
ATOM 750 C CA . ARG A 1 97 ? 19.770 -5.970 -16.288 1.00 98.19 97 ARG A CA 1
ATOM 751 C C . ARG A 1 97 ? 19.862 -6.666 -17.639 1.00 98.19 97 ARG A C 1
ATOM 753 O O . ARG A 1 97 ? 20.959 -6.816 -18.155 1.00 98.19 97 ARG A O 1
ATOM 760 N N . LEU A 1 98 ? 18.724 -7.001 -18.248 1.00 97.94 98 LEU A N 1
ATOM 761 C CA . LEU A 1 98 ? 18.694 -7.600 -19.584 1.00 97.94 98 LEU A CA 1
ATOM 762 C C . LEU A 1 98 ? 19.312 -6.682 -20.645 1.00 97.94 98 LEU A C 1
ATOM 764 O O . LEU A 1 98 ? 19.993 -7.166 -21.546 1.00 97.94 98 LEU A O 1
ATOM 768 N N . ALA A 1 99 ? 19.110 -5.367 -20.537 1.00 96.62 99 ALA A N 1
ATOM 769 C CA . ALA A 1 99 ? 19.748 -4.407 -21.430 1.00 96.62 99 ALA A CA 1
ATOM 770 C C . ALA A 1 99 ? 21.275 -4.381 -21.242 1.00 96.62 99 ALA A C 1
ATOM 772 O O . ALA A 1 99 ? 22.007 -4.427 -22.229 1.00 96.62 99 ALA A O 1
ATOM 773 N N . TYR A 1 100 ? 21.768 -4.366 -19.997 1.00 97.12 100 TYR A N 1
ATOM 774 C CA . TYR A 1 100 ? 23.205 -4.458 -19.708 1.00 97.12 100 TYR A CA 1
ATOM 775 C C . TYR A 1 100 ? 23.814 -5.766 -20.218 1.00 97.12 100 TYR A C 1
ATOM 777 O O . TYR A 1 100 ? 24.862 -5.747 -20.867 1.00 97.12 100 TYR A O 1
ATOM 785 N N . ASP A 1 101 ? 23.150 -6.892 -19.973 1.00 97.38 101 ASP A N 1
ATOM 786 C CA . ASP A 1 101 ? 23.591 -8.199 -20.449 1.00 97.38 101 ASP A CA 1
ATOM 787 C C . ASP A 1 101 ? 23.632 -8.221 -21.979 1.00 97.38 101 ASP A C 1
ATOM 789 O O . ASP A 1 101 ? 24.642 -8.603 -22.561 1.00 97.38 101 ASP A O 1
ATOM 793 N N . GLY A 1 102 ? 22.581 -7.726 -22.638 1.00 96.62 102 GLY A N 1
ATOM 794 C CA . GLY A 1 102 ? 22.516 -7.625 -24.093 1.00 96.62 102 GLY A CA 1
ATOM 795 C C . GLY A 1 102 ? 23.632 -6.763 -24.686 1.00 96.62 102 GLY A C 1
ATOM 796 O O . GLY A 1 102 ? 24.245 -7.143 -25.681 1.00 96.62 102 GLY A O 1
ATOM 797 N N . LEU A 1 103 ? 23.937 -5.621 -24.065 1.00 96.06 103 LEU A N 1
ATOM 798 C CA . LEU A 1 103 ? 25.021 -4.739 -24.508 1.00 96.06 103 LEU A CA 1
ATOM 799 C C . LEU A 1 103 ? 26.407 -5.365 -24.301 1.00 96.06 103 LEU A C 1
ATOM 801 O O . LEU A 1 103 ? 27.304 -5.156 -25.113 1.00 96.06 103 LEU A O 1
ATOM 805 N N . THR A 1 104 ? 26.602 -6.129 -23.223 1.00 95.75 104 THR A N 1
ATOM 806 C CA . THR A 1 104 ? 27.903 -6.740 -22.901 1.00 95.75 104 THR A CA 1
ATOM 807 C C . THR A 1 104 ? 28.156 -8.050 -23.644 1.00 95.75 104 THR A C 1
ATOM 809 O O . THR A 1 104 ? 29.311 -8.381 -23.906 1.00 95.75 104 THR A O 1
ATOM 812 N N . ASN A 1 105 ? 27.104 -8.780 -24.023 1.00 95.94 105 ASN A N 1
ATOM 813 C CA . ASN A 1 105 ? 27.205 -10.031 -24.778 1.00 95.94 105 ASN A CA 1
ATOM 814 C C . ASN A 1 105 ? 27.027 -9.860 -26.301 1.00 95.94 105 ASN A C 1
ATOM 816 O O . ASN A 1 105 ? 27.155 -10.837 -27.040 1.00 95.94 105 ASN A O 1
ATOM 820 N N . GLY A 1 106 ? 26.751 -8.638 -26.770 1.00 92.94 106 GLY A N 1
ATOM 821 C CA . GLY A 1 106 ? 26.603 -8.303 -28.188 1.00 92.94 106 GLY A CA 1
ATOM 822 C C . GLY A 1 106 ? 25.226 -8.599 -28.794 1.00 92.94 106 GLY A C 1
ATOM 823 O O . GLY A 1 106 ? 25.060 -8.428 -29.999 1.00 92.94 106 GLY A O 1
ATOM 824 N N . ALA A 1 107 ? 24.234 -9.019 -28.001 1.00 94.06 107 ALA A N 1
ATOM 825 C CA . ALA A 1 107 ? 22.849 -9.168 -28.459 1.00 94.06 107 ALA A CA 1
ATOM 826 C C . ALA A 1 107 ? 22.147 -7.816 -28.686 1.00 94.06 107 ALA A C 1
ATOM 828 O O . ALA A 1 107 ? 21.202 -7.734 -29.469 1.00 94.06 107 ALA A O 1
ATOM 829 N N . LEU A 1 108 ? 22.612 -6.759 -28.014 1.00 94.44 108 LEU A N 1
ATOM 830 C CA . LEU A 1 108 ? 22.251 -5.369 -28.273 1.00 94.44 108 LEU A CA 1
ATOM 831 C C . LEU A 1 108 ? 23.500 -4.602 -28.700 1.00 94.44 108 LEU A C 1
ATOM 833 O O . LEU A 1 108 ? 24.571 -4.765 -28.118 1.00 94.44 108 LEU A O 1
ATOM 837 N N . ALA A 1 109 ? 23.345 -3.722 -29.684 1.00 91.56 109 ALA A N 1
ATOM 838 C CA . ALA A 1 109 ? 24.380 -2.791 -30.106 1.00 91.56 109 ALA A CA 1
ATOM 839 C C . ALA A 1 109 ? 23.867 -1.354 -29.937 1.00 91.56 109 ALA A C 1
ATOM 841 O O . ALA A 1 109 ? 22.678 -1.109 -30.161 1.00 91.56 109 ALA A O 1
ATOM 842 N N . PRO A 1 110 ? 24.727 -0.402 -29.539 1.00 87.94 110 PRO A N 1
ATOM 843 C CA . PRO A 1 110 ? 24.359 1.004 -29.559 1.00 87.94 110 PRO A CA 1
ATOM 844 C C . PRO A 1 110 ? 24.017 1.410 -30.992 1.00 87.94 110 PRO A C 1
ATOM 846 O O . PRO A 1 110 ? 24.757 1.092 -31.927 1.00 87.94 110 PRO A O 1
ATOM 849 N N . ASP A 1 111 ? 22.903 2.116 -31.160 1.00 82.31 111 ASP A N 1
ATOM 850 C CA . ASP A 1 111 ? 22.545 2.645 -32.466 1.00 82.31 111 ASP A CA 1
ATOM 851 C C . ASP A 1 111 ? 23.523 3.774 -32.811 1.00 82.31 111 ASP A C 1
ATOM 853 O O . ASP A 1 111 ? 23.629 4.775 -32.099 1.00 82.31 111 ASP A O 1
ATOM 857 N N . THR A 1 112 ? 24.320 3.576 -33.858 1.00 70.06 112 THR A N 1
ATOM 858 C CA . THR A 1 112 ? 25.395 4.514 -34.232 1.00 70.06 112 THR A CA 1
ATOM 859 C C . THR A 1 112 ? 24.891 5.669 -35.096 1.00 70.06 112 THR A C 1
ATOM 861 O O . THR A 1 112 ? 25.657 6.570 -35.424 1.00 70.06 112 THR A O 1
ATOM 864 N N . THR A 1 113 ? 23.592 5.711 -35.402 1.00 59.41 113 THR A N 1
ATOM 865 C CA . THR A 1 113 ? 22.922 6.815 -36.104 1.00 59.41 113 THR A CA 1
ATOM 866 C C . THR A 1 113 ? 22.491 7.950 -35.172 1.00 59.41 113 THR A C 1
ATOM 868 O O . THR A 1 113 ? 21.424 8.535 -35.343 1.00 59.41 113 THR A O 1
ATOM 871 N N . LEU A 1 114 ? 23.339 8.326 -34.211 1.00 59.47 114 LEU A N 1
ATOM 872 C CA . LEU A 1 114 ? 23.383 9.730 -33.810 1.00 59.47 114 LEU A CA 1
ATOM 873 C C . LEU A 1 114 ? 24.065 10.467 -34.959 1.00 59.47 114 LEU A C 1
ATOM 875 O O . LEU A 1 114 ? 25.246 10.251 -35.220 1.00 59.47 114 LEU A O 1
ATOM 879 N N . GLU A 1 115 ? 23.282 11.260 -35.684 1.00 58.12 115 GLU A N 1
ATOM 880 C CA . GLU A 1 115 ? 23.703 12.062 -36.825 1.00 58.12 115 GLU A CA 1
ATOM 881 C C . GLU A 1 115 ? 25.053 12.751 -36.577 1.00 58.12 115 GLU A C 1
ATOM 883 O O . GLU A 1 115 ? 25.147 13.817 -35.972 1.00 58.12 115 GLU A O 1
ATOM 888 N N . GLY A 1 116 ? 26.110 12.171 -37.145 1.00 53.31 116 GLY A N 1
ATOM 889 C CA . GLY A 1 116 ? 27.256 12.916 -37.645 1.00 53.31 116 GLY A CA 1
ATOM 890 C C . GLY A 1 116 ? 26.826 13.724 -38.868 1.00 53.31 116 GLY A C 1
ATOM 891 O O . GLY A 1 116 ? 27.236 13.431 -39.989 1.00 53.31 116 GLY A O 1
ATOM 892 N N . GLY A 1 117 ? 25.949 14.704 -38.654 1.00 50.03 117 GLY A N 1
ATOM 893 C CA . GLY A 1 117 ? 25.651 15.772 -39.595 1.00 50.03 117 GLY A CA 1
ATOM 894 C C . GLY A 1 117 ? 26.685 16.875 -39.407 1.00 50.03 117 GLY A C 1
ATOM 895 O O . GLY A 1 117 ? 26.691 17.545 -38.381 1.00 50.03 117 GLY A O 1
ATOM 896 N N . LYS A 1 118 ? 27.589 16.955 -40.381 1.00 45.28 118 LYS A N 1
ATOM 897 C CA . LYS A 1 118 ? 28.650 17.950 -40.592 1.00 45.28 118 LYS A CA 1
ATOM 898 C C . LYS A 1 118 ? 28.355 19.374 -40.112 1.00 45.28 118 LYS A C 1
ATOM 900 O O . LYS A 1 118 ? 27.251 19.870 -40.421 1.00 45.28 118 LYS A O 1
#

Organism: NCBI:txid228006